Protein AF-K2EMU7-F1 (afdb_monomer)

Structure (mmCIF, N/CA/C/O backbone):
data_AF-K2EMU7-F1
#
_entry.id   AF-K2EMU7-F1
#
loop_
_atom_site.group_PDB
_atom_site.id
_atom_site.type_symbol
_atom_site.label_atom_id
_atom_site.label_alt_id
_atom_site.label_comp_id
_atom_site.label_asym_id
_atom_site.label_entity_id
_atom_site.label_seq_id
_atom_site.pdbx_PDB_ins_code
_atom_si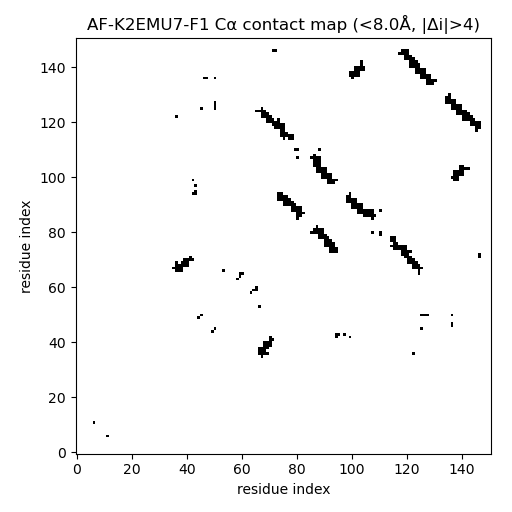te.Cartn_x
_atom_site.Cartn_y
_atom_site.Cartn_z
_atom_site.occupancy
_atom_site.B_iso_or_equiv
_atom_site.auth_seq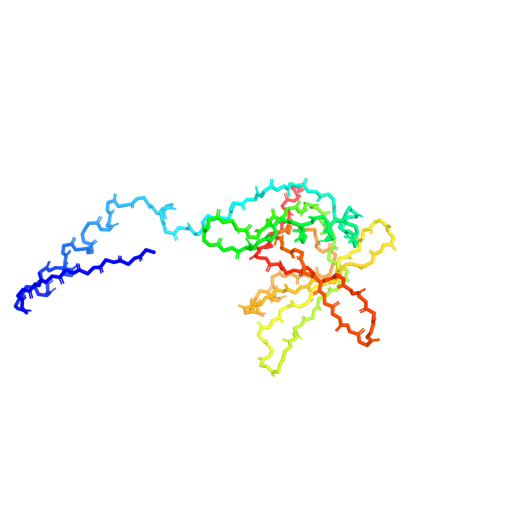_id
_atom_site.auth_comp_id
_atom_site.auth_asym_id
_atom_site.auth_atom_id
_atom_site.pdbx_PDB_model_num
ATOM 1 N N . MET A 1 1 ? -12.803 14.300 12.213 1.00 50.59 1 MET A N 1
ATOM 2 C CA . MET A 1 1 ? -13.863 15.185 12.748 1.00 50.59 1 MET A CA 1
ATOM 3 C C . MET A 1 1 ? -13.577 15.421 14.220 1.00 50.59 1 MET A C 1
ATOM 5 O O . MET A 1 1 ? -13.088 14.503 14.863 1.00 50.59 1 MET A O 1
ATOM 9 N N . ALA A 1 2 ? -13.824 16.621 14.738 1.00 71.81 2 ALA A N 1
ATOM 10 C CA . ALA A 1 2 ? -13.668 16.931 16.157 1.00 71.81 2 ALA A CA 1
ATOM 11 C C . ALA A 1 2 ? -14.912 17.687 16.630 1.00 71.81 2 ALA A C 1
ATOM 13 O O . ALA A 1 2 ? -15.430 18.527 15.897 1.00 71.81 2 ALA A O 1
ATOM 14 N N . ALA A 1 3 ? -15.387 17.375 17.833 1.00 79.38 3 ALA A N 1
ATOM 15 C CA . ALA A 1 3 ? -16.492 18.063 18.488 1.00 79.38 3 ALA A CA 1
ATOM 16 C C . ALA A 1 3 ? -16.084 18.414 19.923 1.00 79.38 3 ALA A C 1
ATOM 18 O O . ALA A 1 3 ? -15.318 17.681 20.546 1.00 79.38 3 ALA A O 1
ATOM 19 N N . GLY A 1 4 ? -16.596 19.531 20.439 1.00 84.56 4 GLY A N 1
ATOM 20 C CA . GLY A 1 4 ? -16.408 19.961 21.823 1.00 84.56 4 GLY A CA 1
ATOM 21 C C . GLY A 1 4 ? -17.746 20.352 22.441 1.00 84.56 4 GLY A C 1
ATOM 22 O O . GLY A 1 4 ? -18.595 20.929 21.763 1.00 84.56 4 GLY A O 1
ATOM 23 N N . PHE A 1 5 ? -17.945 20.020 23.714 1.00 86.06 5 PHE A N 1
ATOM 24 C CA . PHE A 1 5 ? -19.153 20.343 24.472 1.00 86.06 5 PHE A CA 1
ATOM 25 C C . PHE A 1 5 ? -18.814 20.561 25.951 1.00 86.06 5 PHE A C 1
ATOM 27 O O . PHE A 1 5 ? -17.783 20.097 26.437 1.00 86.06 5 PHE A O 1
ATOM 34 N N . THR A 1 6 ? -19.691 21.267 26.664 1.00 89.44 6 THR A N 1
ATOM 35 C CA . THR A 1 6 ? -19.528 21.579 28.091 1.00 89.44 6 THR A CA 1
ATOM 36 C C . THR A 1 6 ? -20.495 20.748 28.924 1.00 89.44 6 THR A C 1
ATOM 38 O O . THR A 1 6 ? -21.656 20.573 28.557 1.00 89.44 6 THR A O 1
ATOM 41 N N . ILE A 1 7 ? -20.019 20.236 30.057 1.00 90.19 7 ILE A N 1
ATOM 42 C CA . ILE A 1 7 ? -20.739 19.301 30.924 1.00 90.19 7 ILE A CA 1
ATOM 43 C C . ILE A 1 7 ? -20.370 19.598 32.384 1.00 90.19 7 ILE A C 1
ATOM 45 O O . ILE A 1 7 ? -19.231 19.948 32.687 1.00 90.19 7 ILE A O 1
ATOM 49 N N . LEU A 1 8 ? -21.329 19.436 33.299 1.00 93.25 8 LEU A N 1
ATOM 50 C CA . LEU A 1 8 ? -21.056 19.452 34.738 1.00 93.25 8 LEU A CA 1
ATOM 51 C C . LEU A 1 8 ? -20.162 18.268 35.124 1.00 93.25 8 LEU A C 1
ATOM 53 O O . LEU A 1 8 ? -20.463 17.132 34.767 1.00 93.25 8 LEU A O 1
ATOM 57 N N . GLN A 1 9 ? -19.114 18.515 35.912 1.00 89.25 9 GLN A N 1
ATOM 58 C CA . GLN A 1 9 ? -18.121 17.500 36.293 1.00 89.25 9 GLN A CA 1
ATOM 59 C C . GLN A 1 9 ? -18.743 16.231 36.903 1.00 89.25 9 GLN A C 1
ATOM 61 O O . GLN A 1 9 ? -18.312 15.120 36.606 1.00 89.25 9 GLN A O 1
ATOM 66 N N . ASN A 1 10 ? -19.813 16.379 37.686 1.00 92.94 10 ASN A N 1
ATOM 67 C CA . ASN A 1 10 ? -20.506 15.252 38.320 1.00 92.94 10 ASN A CA 1
ATOM 68 C C . ASN A 1 10 ? -21.211 14.323 37.314 1.00 92.94 10 ASN A C 1
ATOM 70 O O . ASN A 1 10 ? -21.535 13.190 37.650 1.00 92.94 10 ASN A O 1
ATOM 74 N N . ASN A 1 11 ? -21.433 14.777 36.078 1.00 89.94 11 ASN A N 1
ATOM 75 C CA . ASN A 1 11 ? -22.103 14.002 35.037 1.00 89.94 11 ASN A CA 1
ATOM 76 C C . ASN A 1 11 ? -21.123 13.232 34.141 1.00 89.94 11 ASN A C 1
ATOM 78 O O . ASN A 1 11 ? -21.573 12.590 33.196 1.00 89.94 11 ASN A O 1
ATOM 82 N N . ILE A 1 12 ? -19.806 13.289 34.392 1.00 89.31 12 ILE A N 1
ATOM 83 C CA . ILE A 1 12 ? -18.803 12.635 33.530 1.00 89.31 12 ILE A CA 1
ATOM 84 C C . ILE A 1 12 ? -19.047 11.123 33.461 1.00 89.31 12 ILE A C 1
ATOM 86 O O . ILE A 1 12 ? -19.098 10.561 32.372 1.00 89.31 12 ILE A O 1
ATOM 90 N N . GLN A 1 13 ? -19.298 10.482 34.605 1.00 89.56 13 GLN A N 1
ATOM 91 C CA . GLN A 1 13 ? -19.600 9.045 34.657 1.00 89.56 13 GLN A CA 1
ATOM 92 C C . GLN A 1 13 ? -20.901 8.701 33.921 1.00 89.56 13 GLN A C 1
ATOM 94 O O . GLN A 1 13 ? -20.975 7.702 33.210 1.00 89.56 13 GLN A O 1
ATOM 99 N N . LEU A 1 14 ? -21.925 9.551 34.041 1.00 90.50 14 LEU A N 1
ATOM 100 C CA . LEU A 1 14 ? -23.195 9.362 33.338 1.00 90.50 14 LEU A CA 1
ATOM 101 C C . LEU A 1 14 ? -23.031 9.509 31.817 1.00 90.50 14 LEU A C 1
ATOM 103 O O . LEU A 1 14 ? -23.656 8.777 31.051 1.00 90.50 14 LEU A O 1
ATOM 107 N N . LEU A 1 15 ? -22.204 10.457 31.378 1.00 89.25 15 LEU A N 1
ATOM 108 C CA . LEU A 1 15 ? -21.881 10.661 29.970 1.00 89.25 15 LEU A CA 1
ATOM 109 C C . LEU A 1 15 ? -21.158 9.444 29.391 1.00 89.25 15 LEU A C 1
ATOM 111 O O . LEU A 1 15 ? -21.552 8.969 28.331 1.00 89.25 15 LEU A O 1
ATOM 115 N N . GLU A 1 16 ? -20.139 8.935 30.084 1.00 87.31 16 GLU A N 1
ATOM 116 C CA . GLU A 1 16 ? -19.397 7.743 29.666 1.00 87.31 16 GLU A CA 1
ATOM 117 C C . GLU A 1 16 ? -20.337 6.546 29.491 1.00 87.31 16 GLU A C 1
ATOM 119 O O . GLU A 1 16 ? -20.373 5.939 28.422 1.00 87.31 16 GLU A O 1
ATOM 124 N N . GLN A 1 17 ? -21.181 6.275 30.491 1.00 90.00 17 GLN A N 1
ATOM 125 C CA . GLN A 1 17 ? -22.170 5.197 30.424 1.00 90.00 17 GLN A CA 1
ATOM 126 C C . GLN A 1 17 ? -23.110 5.349 29.227 1.00 90.00 17 GLN A C 1
ATOM 128 O O . GLN A 1 17 ? -23.367 4.380 28.514 1.00 90.00 17 GLN A O 1
ATOM 133 N N . ARG A 1 18 ? -23.608 6.566 28.976 1.00 89.69 18 ARG A N 1
ATOM 134 C CA . ARG A 1 18 ? -24.506 6.829 27.846 1.00 89.69 18 ARG A CA 1
ATOM 135 C C . ARG A 1 18 ? -23.809 6.717 26.496 1.00 89.69 18 ARG A C 1
ATOM 137 O O . ARG A 1 18 ? -24.438 6.239 25.560 1.00 89.69 18 ARG A O 1
ATOM 144 N N . LEU A 1 19 ? -22.549 7.134 26.383 1.00 86.50 19 LEU A N 1
ATOM 145 C CA . LEU A 1 19 ? -21.771 6.987 25.153 1.00 86.50 19 LEU A CA 1
ATOM 146 C C . LEU A 1 19 ? -21.501 5.514 24.852 1.00 86.50 19 LEU A C 1
ATOM 148 O O . LEU A 1 19 ? -21.748 5.083 23.732 1.00 86.50 19 LEU A O 1
ATOM 152 N N . VAL A 1 20 ? -21.083 4.734 25.852 1.00 86.12 20 VAL A N 1
ATOM 153 C CA . VAL A 1 20 ? -20.863 3.289 25.696 1.00 86.12 20 VAL A CA 1
ATOM 154 C C . VAL A 1 20 ? -22.163 2.583 25.304 1.00 86.12 20 VAL A C 1
ATOM 156 O O . VAL A 1 20 ? -22.177 1.772 24.380 1.00 86.12 20 VAL A O 1
ATOM 159 N N . GLU A 1 21 ? -23.281 2.920 25.947 1.00 88.25 21 GLU A N 1
ATOM 160 C CA . GLU A 1 21 ? -24.586 2.347 25.604 1.00 88.25 21 GLU A CA 1
ATOM 161 C C . GLU A 1 21 ? -25.038 2.741 24.193 1.00 88.25 21 GLU A C 1
ATOM 163 O O . GLU A 1 21 ? -25.542 1.913 23.437 1.00 88.25 21 GLU A O 1
ATOM 168 N N . PHE A 1 22 ? -24.801 3.992 23.797 1.00 84.12 22 PHE A N 1
ATOM 169 C CA . PHE A 1 22 ? -25.086 4.457 22.445 1.00 84.12 22 PHE A CA 1
ATOM 170 C C . PHE A 1 22 ? -24.248 3.706 21.403 1.00 84.12 22 PHE A C 1
ATOM 172 O O . PHE A 1 22 ? -24.786 3.284 20.381 1.00 84.12 22 PHE A O 1
ATOM 179 N N . THR A 1 23 ? -22.961 3.464 21.680 1.00 80.88 23 THR A N 1
ATOM 180 C CA . THR A 1 23 ? -22.072 2.758 20.745 1.00 80.88 23 THR A CA 1
ATOM 181 C C . THR A 1 23 ? -22.461 1.306 20.499 1.00 80.88 23 THR A C 1
ATOM 183 O O . THR A 1 23 ? -22.199 0.807 19.412 1.00 80.88 23 THR A O 1
ATOM 186 N N . LYS A 1 24 ? -23.150 0.641 21.437 1.00 81.06 24 LYS A N 1
ATOM 187 C CA . LYS A 1 24 ? -23.633 -0.741 21.245 1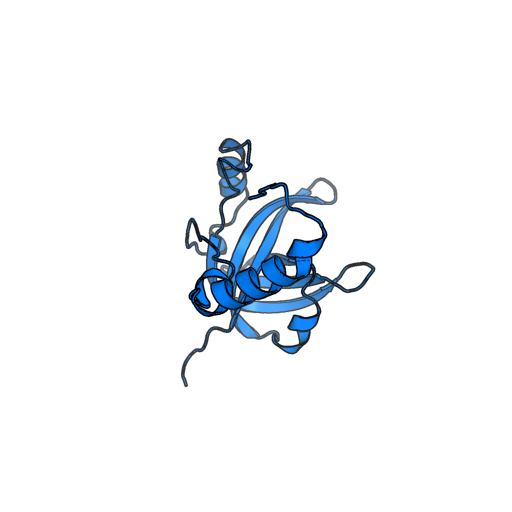.00 81.06 24 LYS A CA 1
ATOM 188 C C . LYS A 1 24 ? -24.674 -0.874 20.132 1.00 81.06 24 LYS A C 1
ATOM 190 O O . LYS A 1 24 ? -24.876 -1.967 19.623 1.00 81.06 24 LYS A O 1
ATOM 195 N N . ASN A 1 25 ? -25.349 0.222 19.787 1.00 78.25 25 ASN A N 1
ATOM 196 C CA . ASN A 1 25 ? -26.373 0.255 18.743 1.00 78.25 25 ASN A CA 1
ATOM 197 C C . ASN A 1 25 ? -25.825 0.746 17.393 1.00 78.25 25 ASN A C 1
ATOM 199 O O . ASN A 1 25 ? -26.590 0.903 16.442 1.00 78.25 25 ASN A O 1
ATOM 203 N N . LEU A 1 26 ? -24.522 1.029 17.309 1.00 80.62 26 LEU A N 1
ATOM 204 C CA . LEU A 1 26 ? -23.861 1.379 16.058 1.00 80.62 26 LEU A CA 1
ATOM 205 C C . LEU A 1 26 ? -23.448 0.098 15.331 1.00 80.62 26 LEU A C 1
ATOM 207 O O . LEU A 1 26 ? -22.994 -0.858 15.954 1.00 80.62 26 LEU A O 1
ATOM 211 N N . ALA A 1 27 ? -23.604 0.088 14.008 1.00 74.69 27 ALA A N 1
ATOM 212 C CA . ALA A 1 27 ? -23.103 -1.002 13.183 1.00 74.69 27 ALA A CA 1
ATOM 213 C C . ALA A 1 27 ? -21.576 -1.107 13.323 1.00 74.69 27 ALA A C 1
ATOM 215 O O . ALA A 1 27 ? -20.888 -0.087 13.278 1.00 74.69 27 ALA A O 1
ATOM 216 N N . GLU A 1 28 ? -21.050 -2.328 13.456 1.00 69.12 28 GLU A N 1
ATOM 217 C CA . GLU A 1 28 ? -19.602 -2.581 13.548 1.00 69.12 28 GLU A CA 1
ATOM 218 C C . GLU A 1 28 ? -18.839 -2.013 12.337 1.00 69.12 28 GLU A C 1
ATOM 220 O O . GLU A 1 28 ? -17.739 -1.486 12.477 1.00 69.12 28 GLU A O 1
ATOM 225 N N . GLU A 1 29 ? -19.486 -1.997 11.171 1.00 64.31 29 GLU A N 1
ATOM 226 C CA . GLU A 1 29 ? -18.997 -1.429 9.909 1.00 64.31 29 GLU A CA 1
ATOM 227 C C . GLU A 1 29 ? -18.632 0.066 10.005 1.00 64.31 29 GLU A C 1
ATOM 229 O O . GLU A 1 29 ? -17.789 0.543 9.252 1.00 64.31 29 GLU A O 1
ATOM 234 N N . LEU A 1 30 ? -19.214 0.822 10.951 1.00 63.78 30 LEU A N 1
ATOM 235 C CA . LEU A 1 30 ? -18.851 2.229 11.193 1.00 63.78 30 LEU A CA 1
ATOM 236 C C . LEU A 1 30 ? -17.456 2.388 11.813 1.00 63.78 30 LEU A C 1
ATOM 238 O O . LEU A 1 30 ? -16.915 3.497 11.831 1.00 63.78 30 LEU A O 1
ATOM 242 N N . PHE A 1 31 ? -16.895 1.306 12.349 1.00 67.50 31 PHE A N 1
ATOM 243 C CA . PHE A 1 31 ? -15.589 1.286 12.999 1.00 67.50 31 PHE A CA 1
ATOM 244 C C . PHE A 1 31 ? -14.497 0.685 12.111 1.00 67.50 31 PHE A C 1
ATOM 246 O O . PHE A 1 31 ? -13.319 0.770 12.466 1.00 67.50 31 PHE A O 1
ATOM 253 N N . GLU A 1 32 ? -14.855 0.126 10.953 1.00 69.56 32 GLU A N 1
ATOM 254 C CA . GLU A 1 32 ? -13.877 -0.346 9.982 1.00 69.56 32 GLU A CA 1
ATOM 255 C C . GLU A 1 32 ? -13.400 0.814 9.092 1.00 69.56 32 GLU A C 1
ATOM 257 O O . GLU A 1 32 ? -14.208 1.564 8.537 1.00 69.56 32 GLU A O 1
ATOM 262 N N . PRO A 1 33 ? -12.080 1.008 8.942 1.00 70.31 33 PRO A N 1
ATOM 263 C CA . PRO A 1 33 ? -11.562 2.031 8.050 1.00 70.31 33 PRO A CA 1
ATOM 264 C C . PRO A 1 33 ? -11.894 1.678 6.595 1.00 70.31 33 PRO A C 1
ATOM 266 O O . PRO A 1 33 ? -11.374 0.713 6.040 1.00 70.31 33 PRO A O 1
ATOM 269 N N . ILE A 1 34 ? -12.733 2.495 5.958 1.00 76.88 34 ILE A N 1
ATOM 270 C CA . ILE A 1 34 ? -13.057 2.354 4.536 1.00 76.88 34 ILE A CA 1
ATOM 271 C C . ILE A 1 34 ? -11.906 2.933 3.706 1.00 76.88 34 ILE A C 1
ATOM 273 O O . ILE A 1 34 ? -11.607 4.128 3.776 1.00 76.88 34 ILE A O 1
ATOM 277 N N . LEU A 1 35 ? -11.277 2.087 2.891 1.00 81.25 35 LEU A N 1
ATOM 278 C CA . LEU A 1 35 ? -10.329 2.506 1.861 1.00 81.25 35 LEU A CA 1
ATOM 279 C C . LEU A 1 35 ? -11.075 2.704 0.541 1.00 81.25 35 LEU A C 1
ATOM 281 O O . LEU A 1 35 ? -11.480 1.745 -0.112 1.00 81.25 35 LEU A O 1
ATOM 285 N N . GLU A 1 36 ? -11.251 3.960 0.140 1.00 85.31 36 GLU A N 1
ATOM 286 C CA . GLU A 1 36 ? -11.811 4.286 -1.171 1.00 85.31 36 GLU A CA 1
ATOM 287 C C . GLU A 1 36 ? -10.717 4.166 -2.238 1.00 85.31 36 GLU A C 1
ATOM 289 O O . GLU A 1 36 ? -9.706 4.868 -2.193 1.00 85.31 36 GLU A O 1
ATOM 294 N N . ILE A 1 37 ? -10.924 3.244 -3.177 1.00 91.69 37 ILE A N 1
ATOM 295 C CA . ILE A 1 37 ? -10.030 2.982 -4.306 1.00 91.69 37 ILE A CA 1
ATOM 296 C C . ILE A 1 37 ? -10.517 3.812 -5.492 1.00 91.69 37 ILE A C 1
ATOM 298 O O . ILE A 1 37 ? -11.644 3.628 -5.950 1.00 91.69 37 ILE A O 1
ATOM 302 N N . ASP A 1 38 ? -9.660 4.687 -6.015 1.00 91.25 38 ASP A N 1
ATOM 303 C CA . ASP A 1 38 ? -10.007 5.558 -7.139 1.00 91.25 38 ASP A CA 1
ATOM 304 C C . ASP A 1 38 ? -9.945 4.811 -8.474 1.00 91.25 38 ASP A C 1
ATOM 306 O O . ASP A 1 38 ? -10.799 4.998 -9.342 1.00 91.25 38 ASP A O 1
ATOM 310 N N . LEU A 1 39 ? -8.927 3.962 -8.661 1.00 93.12 39 LEU A N 1
ATOM 311 C CA . LEU A 1 39 ? -8.743 3.252 -9.923 1.00 93.12 39 LEU A CA 1
ATOM 312 C C . LEU A 1 39 ? -8.031 1.908 -9.759 1.00 93.12 39 LEU A C 1
ATOM 314 O O . LEU A 1 39 ? -6.963 1.803 -9.156 1.00 93.12 39 LEU A O 1
ATOM 318 N N . LYS A 1 40 ? -8.589 0.876 -10.392 1.00 95.25 40 LYS A N 1
ATOM 319 C CA . LYS A 1 40 ? -7.909 -0.404 -10.584 1.00 95.25 40 LYS A CA 1
ATOM 320 C C . LYS A 1 40 ? -7.057 -0.346 -11.848 1.00 95.25 40 LYS A C 1
ATOM 322 O O . LYS A 1 40 ? -7.598 -0.160 -12.937 1.00 95.25 40 LYS A O 1
ATOM 327 N N . ILE A 1 41 ? -5.748 -0.540 -11.711 1.00 94.69 41 ILE A N 1
ATOM 328 C CA . ILE A 1 41 ? -4.805 -0.542 -12.836 1.00 94.69 41 ILE A CA 1
ATOM 329 C C . ILE A 1 41 ? -3.810 -1.699 -12.729 1.00 94.69 41 ILE A C 1
ATOM 331 O O . ILE A 1 41 ? -3.453 -2.107 -11.621 1.00 94.69 41 ILE A O 1
ATOM 335 N N . PRO A 1 42 ? -3.313 -2.227 -13.859 1.00 93.25 42 PRO A N 1
ATOM 336 C CA . PRO A 1 42 ? -2.132 -3.078 -13.855 1.00 93.25 42 PRO A CA 1
ATOM 337 C C . PRO A 1 42 ? -0.924 -2.304 -13.319 1.00 93.25 42 PRO A C 1
ATOM 339 O O . PRO A 1 42 ? -0.692 -1.162 -13.718 1.00 93.25 42 PRO A O 1
ATOM 342 N N . ILE A 1 43 ? -0.094 -2.939 -12.487 1.00 92.50 43 ILE A N 1
ATOM 343 C CA . ILE A 1 43 ? 1.119 -2.289 -11.960 1.00 92.50 43 ILE A CA 1
ATOM 344 C C . ILE A 1 43 ? 2.093 -1.875 -13.078 1.00 92.50 43 ILE A C 1
ATOM 346 O O . ILE A 1 43 ? 2.884 -0.956 -12.907 1.00 92.50 43 ILE A O 1
ATOM 350 N N . THR A 1 44 ? 2.013 -2.510 -14.251 1.00 91.94 44 THR A N 1
ATOM 351 C CA . THR A 1 44 ? 2.823 -2.186 -15.434 1.00 91.94 44 THR A CA 1
ATOM 352 C C . THR A 1 44 ? 2.499 -0.824 -16.046 1.00 91.94 44 THR A C 1
ATOM 354 O O . THR A 1 44 ? 3.353 -0.248 -16.711 1.00 91.94 44 THR A O 1
ATOM 357 N N . GLU A 1 45 ? 1.300 -0.290 -15.802 1.00 91.81 45 GLU A N 1
ATOM 358 C CA . GLU A 1 45 ? 0.913 1.067 -16.215 1.00 91.81 45 GLU A CA 1
ATOM 359 C C . GLU A 1 45 ? 1.460 2.138 -15.257 1.00 91.81 45 GLU A C 1
ATOM 361 O O . GLU A 1 45 ? 1.422 3.336 -15.546 1.00 91.81 45 GLU A O 1
ATOM 366 N N . VAL A 1 46 ? 2.013 1.728 -14.109 1.00 90.69 46 VAL A N 1
ATOM 367 C CA . VAL A 1 46 ? 2.596 2.645 -13.132 1.00 90.69 46 VAL A CA 1
ATOM 368 C C . VAL A 1 46 ? 3.985 3.074 -13.587 1.00 90.69 46 VAL A C 1
ATOM 370 O O . VAL A 1 46 ? 4.997 2.429 -13.315 1.00 90.69 46 VAL A O 1
ATOM 373 N N . ASN A 1 47 ? 4.024 4.201 -14.292 1.00 88.56 47 ASN A N 1
ATOM 374 C CA . ASN A 1 47 ? 5.238 4.775 -14.856 1.00 88.56 47 ASN A CA 1
ATOM 375 C C . ASN A 1 47 ? 5.365 6.279 -14.550 1.00 88.56 47 ASN A C 1
ATOM 377 O O . ASN A 1 47 ? 4.522 6.902 -13.898 1.00 88.56 47 ASN A O 1
ATOM 381 N N . THR A 1 48 ? 6.485 6.867 -14.974 1.00 85.38 48 THR A N 1
ATOM 382 C CA . THR A 1 48 ? 6.831 8.258 -14.647 1.00 85.38 48 THR A CA 1
ATOM 383 C C . THR A 1 48 ? 5.902 9.253 -15.329 1.00 85.38 48 THR A C 1
ATOM 385 O O . THR A 1 48 ? 5.678 10.334 -14.791 1.00 85.38 48 THR A O 1
ATOM 388 N N . GLN A 1 49 ? 5.322 8.887 -16.474 1.00 88.88 49 GLN A N 1
ATOM 389 C CA . GLN A 1 49 ? 4.317 9.695 -17.151 1.00 88.88 49 GLN A CA 1
ATOM 390 C C . GLN A 1 49 ? 3.028 9.759 -16.326 1.00 88.88 49 GLN A C 1
ATOM 392 O O . GLN A 1 49 ? 2.532 10.856 -16.086 1.00 88.88 49 GLN A O 1
ATOM 397 N N . LEU A 1 50 ? 2.535 8.623 -15.817 1.00 89.06 50 LEU A N 1
ATOM 398 C CA . LEU A 1 50 ? 1.374 8.601 -14.923 1.00 89.06 50 LEU A CA 1
ATOM 399 C C . LEU A 1 50 ? 1.615 9.474 -13.682 1.00 89.06 50 LEU A C 1
ATOM 401 O O . LEU A 1 50 ? 0.778 10.301 -13.335 1.00 89.06 50 LEU A O 1
ATOM 405 N N . SER A 1 51 ? 2.786 9.360 -13.052 1.00 87.12 51 SER A N 1
ATOM 406 C CA . SER A 1 51 ? 3.150 10.202 -11.900 1.00 87.12 51 SER A CA 1
ATOM 407 C C . SER A 1 51 ? 3.185 11.704 -12.228 1.00 87.12 51 SER A C 1
ATOM 409 O O . SER A 1 51 ? 2.731 12.541 -11.436 1.00 87.12 51 SER A O 1
ATOM 411 N N . ALA A 1 52 ? 3.677 12.065 -13.416 1.00 87.19 52 ALA A N 1
ATOM 412 C CA . ALA A 1 52 ? 3.691 13.449 -13.878 1.00 87.19 52 ALA A CA 1
ATOM 413 C C . ALA A 1 52 ? 2.270 13.998 -14.086 1.00 87.19 52 ALA A C 1
ATOM 415 O O . ALA A 1 52 ? 1.997 15.132 -13.691 1.00 87.19 52 ALA A O 1
ATOM 416 N N . GLU A 1 53 ? 1.357 13.198 -14.643 1.00 89.94 53 GLU A N 1
ATOM 417 C CA . GLU A 1 53 ? -0.060 13.563 -14.770 1.00 89.94 53 GLU A CA 1
ATOM 418 C C . GLU A 1 53 ? -0.727 13.722 -13.396 1.00 89.94 53 GLU A C 1
ATOM 420 O O . GLU A 1 53 ? -1.386 14.731 -13.149 1.00 89.94 53 GLU A O 1
ATOM 425 N N . LEU A 1 54 ? -0.475 12.807 -12.452 1.00 88.50 54 LEU A N 1
ATOM 426 C CA . LEU A 1 54 ? -0.998 12.904 -11.082 1.00 88.50 54 LEU A CA 1
ATOM 427 C C . LEU A 1 54 ? -0.507 14.161 -10.360 1.00 88.50 54 LEU A C 1
ATOM 429 O O . LEU A 1 54 ? -1.245 14.779 -9.597 1.00 88.50 54 LEU A O 1
ATOM 433 N N . THR A 1 55 ? 0.725 14.592 -10.627 1.00 86.38 55 THR A N 1
ATOM 434 C CA . THR A 1 55 ? 1.278 15.817 -10.037 1.00 86.38 55 THR A CA 1
ATOM 435 C C . THR A 1 55 ? 0.514 17.073 -10.470 1.00 86.38 55 THR A C 1
ATOM 437 O O . THR A 1 55 ? 0.461 18.027 -9.694 1.00 86.38 55 THR A O 1
ATOM 440 N N . LYS A 1 56 ? -0.135 17.075 -11.644 1.00 89.31 56 LYS A N 1
ATOM 441 C CA . LYS A 1 56 ? -0.981 18.193 -12.101 1.00 89.31 56 LYS A CA 1
ATOM 442 C C . LYS A 1 56 ? -2.271 18.337 -11.290 1.00 89.31 56 LYS A C 1
ATOM 444 O O . LYS A 1 56 ? -2.859 19.412 -11.297 1.00 89.31 56 LYS A O 1
ATOM 449 N N . LEU A 1 57 ? -2.689 17.288 -10.577 1.00 88.06 57 LEU A N 1
ATOM 450 C CA . LEU A 1 57 ? -3.867 17.306 -9.703 1.00 88.06 57 LEU A CA 1
ATOM 451 C C . LEU A 1 57 ? -3.583 17.933 -8.333 1.00 88.06 57 LEU A C 1
ATOM 453 O O . LEU A 1 57 ? -4.491 18.053 -7.517 1.00 88.06 57 LEU A O 1
ATOM 457 N N . LYS A 1 58 ? -2.336 18.328 -8.052 1.00 87.69 58 LYS A N 1
ATOM 458 C CA . LYS A 1 58 ? -1.981 19.014 -6.806 1.00 87.69 58 LYS A CA 1
ATOM 459 C C . LYS A 1 58 ? -2.648 20.396 -6.724 1.00 87.69 58 LYS A C 1
ATOM 461 O O . LYS A 1 58 ? -2.822 21.051 -7.750 1.00 87.69 58 LYS A O 1
ATOM 466 N N . PRO A 1 59 ? -2.937 20.892 -5.507 1.00 89.06 59 PRO A N 1
ATOM 467 C CA . PRO A 1 59 ? -2.533 20.352 -4.204 1.00 89.06 59 PRO A CA 1
ATOM 468 C C . PRO A 1 59 ? -3.455 19.245 -3.680 1.00 89.06 59 PRO A C 1
ATOM 470 O O . PRO A 1 59 ? -4.673 19.319 -3.825 1.00 89.06 59 PRO A O 1
ATOM 473 N N . PHE A 1 60 ? -2.862 18.255 -3.009 1.00 88.12 60 PHE A N 1
ATOM 474 C CA . PHE A 1 60 ? -3.614 17.238 -2.278 1.00 88.12 60 PHE A CA 1
ATOM 475 C C . PHE A 1 60 ? -3.900 17.683 -0.835 1.00 88.12 60 PHE A C 1
ATOM 477 O O . PHE A 1 60 ? -3.100 18.395 -0.226 1.00 88.12 60 PHE A O 1
ATOM 484 N N . GLY A 1 61 ? -5.039 17.269 -0.282 1.00 84.19 61 GLY A N 1
ATOM 485 C CA . GLY A 1 61 ? -5.499 17.622 1.058 1.00 84.19 61 GLY A CA 1
ATOM 486 C C . GLY A 1 61 ? -6.914 17.115 1.346 1.00 84.19 61 GLY A C 1
ATOM 487 O O . GLY A 1 61 ? -7.434 16.254 0.645 1.00 84.19 61 GLY A O 1
ATOM 488 N N . VAL A 1 62 ? -7.563 17.678 2.368 1.00 77.62 62 VAL A N 1
ATOM 489 C CA . VAL A 1 62 ? -8.877 17.215 2.868 1.00 77.62 62 VAL A CA 1
ATOM 490 C C . VAL A 1 62 ? -9.984 17.263 1.799 1.00 77.62 62 VAL A C 1
ATOM 492 O O . VAL A 1 62 ? -10.879 16.428 1.822 1.00 77.62 62 VAL A O 1
ATOM 495 N N . GLY A 1 63 ? -9.913 18.200 0.847 1.00 83.12 63 GLY A N 1
ATOM 496 C CA . GLY A 1 63 ? -10.873 18.314 -0.263 1.00 83.12 63 GLY A CA 1
ATOM 497 C C . GLY A 1 63 ? -10.439 17.654 -1.578 1.00 83.12 63 GLY A C 1
ATOM 498 O O . GLY A 1 63 ? -11.234 17.588 -2.507 1.00 83.12 63 GLY A O 1
ATOM 499 N N . ASN A 1 64 ? -9.191 17.191 -1.672 1.00 87.12 64 ASN A N 1
ATOM 500 C CA . ASN A 1 64 ? -8.622 16.573 -2.869 1.00 87.12 64 ASN A CA 1
ATOM 501 C C . ASN A 1 64 ? -7.583 15.545 -2.426 1.00 87.12 64 ASN A C 1
ATOM 503 O O . ASN A 1 64 ? -6.406 15.862 -2.257 1.00 87.12 64 ASN A O 1
ATOM 507 N N . ARG A 1 65 ? -8.037 14.339 -2.109 1.00 87.62 65 ARG A N 1
ATOM 508 C CA . ARG A 1 65 ? -7.162 13.290 -1.585 1.00 87.62 65 ARG A CA 1
ATOM 509 C C . ARG A 1 65 ? -6.154 12.831 -2.641 1.00 87.62 65 ARG A C 1
ATOM 511 O O . ARG A 1 65 ? -6.397 12.950 -3.838 1.00 87.62 65 ARG A O 1
ATOM 518 N N . GLU A 1 66 ? -5.030 12.289 -2.184 1.00 89.94 66 GLU A N 1
ATOM 519 C CA . GLU A 1 66 ? -4.106 11.590 -3.081 1.00 89.94 66 GLU A CA 1
ATOM 520 C C . GLU A 1 66 ? -4.804 10.362 -3.690 1.00 89.94 66 GLU A C 1
ATOM 522 O O . GLU A 1 66 ? -5.385 9.592 -2.919 1.00 89.94 66 GLU A O 1
ATOM 527 N N . PRO A 1 67 ? -4.722 10.155 -5.019 1.00 91.88 67 PRO A N 1
ATOM 528 C CA . PRO A 1 67 ? -5.325 8.999 -5.666 1.00 91.88 67 PRO A CA 1
ATOM 529 C C . PRO A 1 67 ? -4.765 7.671 -5.154 1.00 91.88 67 PRO A C 1
ATOM 531 O O . PRO A 1 67 ? -3.547 7.494 -5.032 1.00 91.88 67 PRO A O 1
ATOM 534 N N . VAL A 1 68 ? -5.669 6.737 -4.891 1.00 94.25 68 VAL A N 1
ATOM 535 C CA . VAL A 1 68 ? -5.405 5.389 -4.397 1.00 94.25 68 VAL A CA 1
ATOM 536 C C . VAL A 1 68 ? -5.692 4.380 -5.503 1.00 94.25 68 VAL A C 1
ATOM 538 O O . VAL A 1 68 ? -6.773 4.355 -6.092 1.00 94.25 68 VAL A O 1
ATOM 541 N N . PHE A 1 69 ? -4.717 3.518 -5.771 1.00 95.94 69 PHE A N 1
ATOM 542 C CA . PHE A 1 69 ? -4.776 2.529 -6.838 1.00 95.94 69 PHE A CA 1
ATOM 543 C C . PHE A 1 69 ? -4.872 1.117 -6.280 1.00 95.94 69 PHE A C 1
ATOM 545 O O . PHE A 1 69 ? -4.297 0.820 -5.235 1.00 95.94 69 PHE A O 1
ATOM 552 N N . LEU A 1 70 ? -5.552 0.238 -7.014 1.00 96.00 70 LEU A N 1
ATOM 553 C CA . LEU A 1 70 ? -5.585 -1.200 -6.755 1.00 96.00 70 LEU A CA 1
ATOM 554 C C . LEU A 1 70 ? -4.936 -1.952 -7.916 1.00 96.00 70 LEU A C 1
ATOM 556 O O . LEU A 1 70 ? -5.336 -1.784 -9.070 1.00 96.00 70 LEU A O 1
ATOM 560 N N . THR A 1 71 ? -4.015 -2.858 -7.602 1.00 96.00 71 THR A N 1
ATOM 561 C CA . THR A 1 71 ? -3.617 -3.929 -8.519 1.00 96.00 71 THR A CA 1
ATOM 562 C C . THR A 1 71 ? -3.876 -5.275 -7.868 1.00 96.00 71 THR A C 1
ATOM 564 O O . THR A 1 71 ? -3.467 -5.522 -6.739 1.00 96.00 71 THR A O 1
ATOM 567 N N . GLU A 1 72 ? -4.534 -6.162 -8.601 1.00 94.69 72 GLU A N 1
ATOM 568 C CA . GLU A 1 72 ? -4.826 -7.521 -8.155 1.00 94.69 72 GLU A CA 1
ATOM 569 C C . GLU A 1 72 ? -3.832 -8.526 -8.729 1.00 94.69 72 GLU A C 1
ATOM 571 O O . GLU A 1 72 ? -3.223 -8.289 -9.777 1.00 94.69 72 GLU A O 1
ATOM 576 N N . ASN A 1 73 ? -3.745 -9.684 -8.075 1.00 92.69 73 ASN A N 1
ATOM 577 C CA . ASN A 1 73 ? -3.018 -10.848 -8.574 1.00 92.69 73 ASN A CA 1
ATOM 578 C C . ASN A 1 73 ? -1.533 -10.559 -8.887 1.00 92.69 73 ASN A C 1
ATOM 580 O O . ASN A 1 73 ? -1.010 -10.929 -9.941 1.00 92.69 73 ASN A O 1
ATOM 584 N N . LEU A 1 74 ? -0.843 -9.899 -7.956 1.00 93.56 74 LEU A N 1
ATOM 585 C CA . LEU A 1 74 ? 0.596 -9.659 -8.015 1.00 93.56 74 LEU A CA 1
ATOM 586 C C . LEU A 1 74 ? 1.369 -10.736 -7.265 1.00 93.56 74 LEU A C 1
ATOM 588 O O . LEU A 1 74 ? 1.086 -11.023 -6.106 1.00 93.56 74 LEU A O 1
ATOM 592 N N . GLY A 1 75 ? 2.396 -11.286 -7.910 1.00 93.50 75 GLY A N 1
ATOM 593 C CA . GLY A 1 75 ? 3.327 -12.210 -7.270 1.00 93.50 75 GLY A CA 1
ATOM 594 C C . GLY A 1 75 ? 4.400 -11.469 -6.476 1.00 93.50 75 GLY A C 1
ATOM 595 O O . GLY A 1 75 ? 5.116 -10.621 -7.023 1.00 93.50 75 GLY A O 1
ATOM 596 N N . ILE A 1 76 ? 4.552 -11.808 -5.194 1.00 95.50 76 ILE A N 1
ATOM 597 C CA . ILE A 1 76 ? 5.655 -11.298 -4.369 1.00 95.50 76 ILE A CA 1
ATOM 598 C C . ILE A 1 76 ? 6.967 -11.913 -4.867 1.00 95.50 76 ILE A C 1
ATOM 600 O O . ILE A 1 76 ? 7.192 -13.112 -4.720 1.00 95.50 76 ILE A O 1
ATOM 604 N N . ALA A 1 77 ? 7.869 -11.097 -5.411 1.00 95.50 77 ALA A N 1
ATOM 605 C CA . ALA A 1 77 ? 9.191 -11.560 -5.834 1.00 95.50 77 ALA A CA 1
ATOM 606 C C . ALA A 1 77 ? 10.183 -11.604 -4.663 1.00 95.50 77 ALA A C 1
ATOM 608 O O . ALA A 1 77 ? 10.978 -12.530 -4.538 1.00 95.50 77 ALA A O 1
ATOM 609 N N . SER A 1 78 ? 10.141 -10.600 -3.786 1.00 95.50 78 SER A N 1
ATOM 610 C CA . SER A 1 78 ? 10.928 -10.585 -2.549 1.00 95.50 78 SER A CA 1
ATOM 611 C C . SER A 1 78 ? 10.304 -9.640 -1.530 1.00 95.50 78 SER A C 1
ATOM 613 O O . SER A 1 78 ? 9.652 -8.671 -1.921 1.00 95.50 78 SER A O 1
ATOM 615 N N . MET A 1 79 ? 10.563 -9.871 -0.246 1.00 95.50 79 MET A N 1
ATOM 616 C CA . MET A 1 79 ? 10.145 -8.978 0.831 1.00 95.50 79 MET A CA 1
ATOM 617 C C . MET A 1 79 ? 11.222 -8.883 1.908 1.00 95.50 79 MET A C 1
ATOM 619 O O . MET A 1 79 ? 11.941 -9.850 2.146 1.00 95.50 79 MET A O 1
ATOM 623 N N . ASN A 1 80 ? 11.341 -7.721 2.544 1.00 94.94 80 ASN A N 1
ATOM 624 C CA . ASN A 1 80 ? 12.300 -7.474 3.617 1.00 94.94 80 ASN A CA 1
ATOM 625 C C . ASN A 1 80 ? 11.699 -6.543 4.667 1.00 94.94 80 ASN A C 1
ATOM 627 O O . ASN A 1 80 ? 10.979 -5.605 4.328 1.00 94.94 80 ASN A O 1
ATOM 631 N N . ILE A 1 81 ? 12.068 -6.746 5.930 1.00 95.06 81 ILE A N 1
ATOM 632 C CA . ILE A 1 81 ? 11.812 -5.762 6.984 1.00 95.06 81 ILE A CA 1
ATOM 633 C C . ILE A 1 81 ? 12.887 -4.674 6.891 1.00 95.06 81 ILE A C 1
ATOM 635 O O . ILE A 1 81 ? 14.082 -4.975 6.860 1.00 95.06 81 ILE A O 1
ATOM 639 N N . VAL A 1 82 ? 12.468 -3.412 6.837 1.00 92.56 82 VAL A N 1
ATOM 640 C CA . VAL A 1 82 ? 13.343 -2.246 6.650 1.00 92.56 82 VAL A CA 1
ATOM 641 C C . VAL A 1 82 ? 13.073 -1.163 7.698 1.00 92.56 82 VAL A C 1
ATOM 643 O O . VAL A 1 82 ? 12.106 -1.219 8.458 1.00 92.56 82 VAL A O 1
ATOM 646 N N . GLY A 1 83 ? 13.953 -0.161 7.737 1.00 87.12 83 GLY A N 1
ATOM 647 C CA . GLY A 1 83 ? 13.912 0.935 8.707 1.00 87.12 83 GLY A CA 1
ATOM 648 C C . GLY A 1 83 ? 14.797 0.679 9.928 1.00 87.12 83 GLY A C 1
ATOM 649 O O . GLY A 1 83 ? 15.106 -0.461 10.271 1.00 87.12 83 GLY A O 1
ATOM 650 N N . ARG A 1 84 ? 15.219 1.762 10.593 1.00 87.12 84 ARG A N 1
ATOM 651 C CA . ARG A 1 84 ? 16.116 1.705 11.763 1.00 87.12 84 ARG A CA 1
ATOM 652 C C . ARG A 1 84 ? 15.513 0.895 12.912 1.00 87.12 84 ARG A C 1
ATOM 654 O O . ARG A 1 84 ? 16.224 0.148 13.572 1.00 87.12 84 ARG A O 1
ATOM 661 N N . GLU A 1 85 ? 14.206 1.030 13.100 1.00 91.44 85 GLU A N 1
ATOM 662 C CA . GLU A 1 85 ? 13.426 0.333 14.128 1.00 91.44 85 GLU A CA 1
ATOM 663 C C . GLU A 1 85 ? 12.823 -0.987 13.625 1.00 91.44 85 GLU A C 1
ATOM 665 O O . GLU A 1 85 ? 12.139 -1.668 14.379 1.00 91.44 85 GLU A O 1
ATOM 670 N N . LYS A 1 86 ? 13.085 -1.373 12.364 1.00 90.81 86 LYS A N 1
ATOM 671 C CA . LYS A 1 86 ? 12.526 -2.578 11.725 1.00 90.81 86 LYS A CA 1
ATOM 672 C C . LYS A 1 86 ? 10.992 -2.638 11.765 1.00 90.81 86 LYS A C 1
ATOM 674 O O . LYS A 1 86 ? 10.410 -3.702 11.940 1.00 90.81 86 LYS A O 1
ATOM 679 N N . THR A 1 87 ? 10.340 -1.495 11.580 1.00 92.75 87 THR A N 1
ATOM 680 C CA . THR A 1 87 ? 8.878 -1.344 11.650 1.00 92.75 87 THR A CA 1
ATOM 681 C C . THR A 1 87 ? 8.199 -1.344 10.280 1.00 92.75 87 THR A C 1
ATOM 683 O O . THR A 1 87 ? 6.975 -1.265 10.203 1.00 92.75 87 THR A O 1
ATOM 686 N N . HIS A 1 88 ? 8.946 -1.407 9.175 1.00 92.56 88 HIS A N 1
ATOM 687 C CA . HIS A 1 88 ? 8.391 -1.285 7.822 1.00 92.56 88 HIS A CA 1
ATOM 688 C C . HIS A 1 88 ? 8.640 -2.543 6.995 1.00 92.56 88 HIS A C 1
ATOM 690 O O . HIS A 1 88 ? 9.660 -3.210 7.168 1.00 92.56 88 HIS A O 1
ATOM 696 N N . LEU A 1 89 ? 7.752 -2.824 6.042 1.00 94.31 89 LEU A N 1
ATOM 697 C CA . LEU A 1 89 ? 7.941 -3.873 5.045 1.00 94.31 89 LEU A CA 1
ATOM 698 C C . LEU A 1 89 ? 8.251 -3.260 3.691 1.00 94.31 89 LEU A C 1
ATOM 700 O O . LEU A 1 89 ? 7.529 -2.396 3.207 1.00 94.31 89 LEU A O 1
ATOM 704 N N . SER A 1 90 ? 9.317 -3.731 3.060 1.00 94.69 90 SER A N 1
ATOM 705 C CA . SER A 1 90 ? 9.582 -3.471 1.654 1.00 94.69 90 SER A CA 1
ATOM 706 C C . SER A 1 90 ? 9.246 -4.711 0.845 1.00 94.69 90 SER A C 1
ATOM 708 O O . SER A 1 90 ? 9.740 -5.798 1.142 1.00 94.69 90 SER A O 1
ATOM 710 N N . PHE A 1 91 ? 8.446 -4.528 -0.198 1.00 95.25 91 PHE A N 1
ATOM 711 C CA . PHE A 1 91 ? 8.097 -5.564 -1.157 1.00 95.25 91 PHE A CA 1
ATOM 712 C C . PHE A 1 91 ? 8.709 -5.239 -2.517 1.00 95.25 91 PHE A C 1
ATOM 714 O O . PHE A 1 91 ? 8.844 -4.077 -2.908 1.00 95.25 91 PHE A O 1
ATOM 721 N N . ARG A 1 92 ? 9.057 -6.282 -3.267 1.00 94.75 92 ARG A N 1
ATOM 722 C CA . ARG A 1 92 ? 9.259 -6.196 -4.711 1.00 94.75 92 ARG A CA 1
ATOM 723 C C . ARG A 1 92 ? 8.271 -7.111 -5.399 1.00 94.75 92 ARG A C 1
ATOM 725 O O . ARG A 1 92 ? 8.244 -8.305 -5.106 1.00 94.75 92 ARG A O 1
ATOM 732 N N . PHE A 1 93 ? 7.535 -6.553 -6.346 1.00 94.00 93 PHE A N 1
ATOM 733 C CA . PHE A 1 93 ? 6.684 -7.305 -7.261 1.00 94.00 93 PHE A CA 1
ATOM 734 C C . PHE 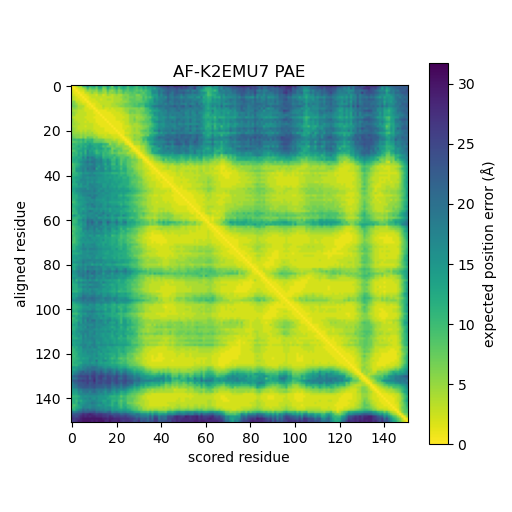A 1 93 ? 7.362 -7.394 -8.620 1.00 94.00 93 PHE A C 1
ATOM 736 O O . PHE A 1 93 ? 8.084 -6.474 -9.011 1.00 94.00 93 PHE A O 1
ATOM 743 N N . TYR A 1 94 ? 7.142 -8.499 -9.326 1.00 90.62 94 TYR A N 1
ATOM 744 C CA . TYR A 1 94 ? 7.619 -8.679 -10.691 1.00 90.62 94 TYR A CA 1
ATOM 745 C C . TYR A 1 94 ? 6.427 -8.772 -11.639 1.00 90.62 94 TYR A C 1
ATOM 747 O O . TYR A 1 94 ? 5.580 -9.650 -11.486 1.00 90.62 94 TYR A O 1
ATOM 755 N N . ALA A 1 95 ? 6.357 -7.861 -12.605 1.00 89.69 95 ALA A N 1
ATOM 756 C CA . ALA A 1 95 ? 5.291 -7.817 -13.599 1.00 89.69 95 ALA A CA 1
ATOM 757 C C . ALA A 1 95 ? 5.809 -7.179 -14.893 1.00 89.69 95 ALA A C 1
ATOM 759 O O . ALA A 1 95 ? 6.624 -6.259 -14.851 1.00 89.69 95 ALA A O 1
ATOM 760 N N . GLY A 1 96 ? 5.363 -7.673 -16.051 1.00 85.88 96 GLY A N 1
ATOM 761 C CA . GLY A 1 96 ? 5.723 -7.091 -17.353 1.00 85.88 96 GLY A CA 1
ATOM 762 C C . GLY A 1 96 ? 7.231 -6.997 -17.621 1.00 85.88 96 GLY A C 1
ATOM 763 O O . GLY A 1 96 ? 7.671 -6.087 -18.313 1.00 85.88 96 GLY A O 1
ATOM 764 N N . GLY A 1 97 ? 8.042 -7.888 -17.040 1.00 87.12 97 GLY A N 1
ATOM 765 C CA . GLY A 1 97 ? 9.500 -7.863 -17.197 1.00 87.12 97 GLY A CA 1
ATOM 766 C C . GLY A 1 97 ? 10.246 -6.924 -16.241 1.00 87.12 97 GLY A C 1
ATOM 767 O O . GLY A 1 97 ? 11.475 -6.889 -16.272 1.00 87.12 97 GLY A O 1
ATOM 768 N N . MET A 1 98 ? 9.541 -6.187 -15.380 1.00 88.44 98 MET A N 1
ATOM 769 C CA . MET A 1 98 ? 10.110 -5.165 -14.499 1.00 88.44 98 MET A CA 1
ATOM 770 C C . MET A 1 98 ? 9.846 -5.465 -13.021 1.00 88.44 98 MET A C 1
ATOM 772 O O . MET A 1 98 ? 8.883 -6.143 -12.661 1.00 88.44 98 MET A O 1
ATOM 776 N N . TYR A 1 99 ? 10.711 -4.929 -12.154 1.00 90.00 99 TYR A N 1
ATOM 777 C CA . TYR A 1 99 ? 10.534 -4.980 -10.705 1.00 90.00 99 TYR A CA 1
ATOM 778 C C . TYR A 1 99 ? 9.986 -3.661 -10.170 1.00 90.00 99 TYR A C 1
ATOM 780 O O . TYR A 1 99 ? 10.570 -2.601 -10.397 1.00 90.00 99 TYR A O 1
ATOM 788 N N . PHE A 1 100 ? 8.931 -3.753 -9.369 1.00 91.25 100 PHE A N 1
ATOM 789 C CA . PHE A 1 100 ? 8.286 -2.617 -8.722 1.00 91.25 100 PHE A CA 1
ATOM 790 C C . PHE A 1 100 ? 8.584 -2.644 -7.228 1.00 91.25 100 PHE A C 1
ATOM 792 O O . PHE A 1 100 ? 8.226 -3.591 -6.527 1.00 91.25 100 PHE A O 1
ATOM 799 N N . GLY A 1 101 ? 9.296 -1.622 -6.752 1.00 92.06 101 GLY A N 1
ATOM 800 C CA . GLY A 1 101 ? 9.627 -1.467 -5.340 1.00 92.06 101 GLY A CA 1
ATOM 801 C C . GLY A 1 101 ? 8.491 -0.786 -4.590 1.00 92.06 101 GLY A C 1
ATOM 802 O O . GLY A 1 101 ? 8.078 0.310 -4.963 1.00 92.06 101 GLY A O 1
ATOM 803 N N . CYS A 1 102 ? 8.026 -1.430 -3.527 1.00 94.25 102 CYS A N 1
ATOM 804 C CA . CYS A 1 102 ? 6.930 -0.945 -2.705 1.00 94.25 102 CYS A CA 1
ATOM 805 C C . CYS A 1 102 ? 7.333 -0.924 -1.230 1.00 94.25 102 CYS A C 1
ATOM 807 O O . CYS A 1 102 ? 8.193 -1.701 -0.797 1.00 94.25 102 CYS A O 1
ATOM 809 N N . ILE A 1 103 ? 6.705 -0.045 -0.457 1.00 94.62 103 ILE A N 1
ATOM 810 C CA . ILE A 1 103 ? 6.909 0.073 0.985 1.00 94.62 103 ILE A CA 1
ATOM 811 C C . ILE A 1 103 ? 5.568 0.162 1.711 1.00 94.62 103 ILE A C 1
ATOM 813 O O . ILE A 1 103 ? 4.689 0.917 1.312 1.00 94.62 103 ILE A O 1
ATOM 817 N N . MET A 1 104 ? 5.432 -0.604 2.787 1.00 94.69 104 MET A N 1
ATOM 818 C CA . MET A 1 104 ? 4.317 -0.557 3.724 1.00 94.69 104 MET A CA 1
ATOM 819 C C . MET A 1 104 ? 4.863 -0.113 5.083 1.00 94.69 104 MET A C 1
ATOM 821 O O . MET A 1 104 ? 5.740 -0.764 5.663 1.00 94.69 104 MET A O 1
ATOM 825 N N . PHE A 1 105 ? 4.395 1.033 5.570 1.00 92.94 105 PHE A N 1
ATOM 826 C CA . PHE A 1 105 ? 4.884 1.626 6.814 1.00 92.94 105 PHE A CA 1
ATOM 827 C C . PHE A 1 105 ? 4.170 1.040 8.033 1.00 92.94 105 PHE A C 1
ATOM 829 O O . PHE A 1 105 ? 2.980 0.770 7.977 1.00 92.94 105 PHE A O 1
ATOM 836 N N . ASN A 1 106 ? 4.896 0.917 9.148 1.00 91.44 106 ASN A N 1
ATOM 837 C CA . ASN A 1 106 ? 4.397 0.477 10.463 1.00 91.44 106 ASN A CA 1
ATOM 838 C C . ASN A 1 106 ? 3.599 -0.840 10.446 1.00 91.44 106 ASN A C 1
ATOM 840 O O . ASN A 1 106 ? 2.567 -0.934 11.103 1.00 91.44 106 ASN A O 1
ATOM 844 N N . LYS A 1 107 ? 4.058 -1.817 9.656 1.00 91.38 107 LYS A N 1
ATOM 845 C CA . LYS A 1 107 ? 3.371 -3.100 9.420 1.00 91.38 107 LYS A CA 1
ATOM 846 C C . LYS A 1 107 ? 4.318 -4.303 9.410 1.00 91.38 107 LYS A C 1
ATOM 848 O O . LYS A 1 107 ? 4.053 -5.306 8.753 1.00 91.38 107 LYS A O 1
ATOM 853 N N . ALA A 1 108 ? 5.464 -4.209 10.086 1.00 89.75 108 ALA A N 1
ATOM 854 C CA . ALA A 1 108 ? 6.459 -5.287 10.115 1.00 89.75 108 ALA A CA 1
ATOM 855 C C . ALA A 1 108 ? 5.929 -6.603 10.711 1.00 89.75 108 ALA A C 1
ATOM 857 O O . ALA A 1 108 ? 6.410 -7.672 10.344 1.00 89.75 108 ALA A O 1
ATOM 858 N N . GLU A 1 109 ? 4.926 -6.544 11.582 1.00 91.19 109 GLU A N 1
ATOM 859 C CA . GLU A 1 109 ? 4.234 -7.695 12.161 1.00 91.19 109 GLU A CA 1
ATOM 860 C C . GLU A 1 109 ? 3.597 -8.607 11.099 1.00 91.19 109 GLU A C 1
ATOM 862 O O . GLU A 1 109 ? 3.611 -9.831 11.246 1.00 91.19 109 GLU A O 1
ATOM 867 N N . LEU A 1 110 ? 3.164 -8.032 9.971 1.00 89.88 110 LEU A N 1
ATOM 868 C CA . LEU A 1 110 ? 2.592 -8.776 8.849 1.00 89.88 110 LEU A CA 1
ATOM 869 C C . LEU A 1 110 ? 3.649 -9.566 8.060 1.00 89.88 110 LEU A C 1
ATOM 871 O O . LEU A 1 110 ? 3.298 -10.340 7.173 1.00 89.88 110 LEU A O 1
ATOM 875 N N . ALA A 1 111 ? 4.949 -9.422 8.363 1.00 90.06 111 ALA A N 1
ATOM 876 C CA . ALA A 1 111 ? 6.018 -10.130 7.650 1.00 90.06 111 ALA A CA 1
ATOM 877 C C . ALA A 1 111 ? 5.810 -11.648 7.627 1.00 90.06 111 ALA A C 1
ATOM 879 O O . ALA A 1 111 ? 6.151 -12.301 6.648 1.00 90.06 111 ALA A O 1
ATOM 880 N N . SER A 1 112 ? 5.284 -12.197 8.725 1.00 91.38 112 SER A N 1
ATOM 881 C CA . SER A 1 112 ? 5.051 -13.635 8.882 1.00 91.38 112 SER A CA 1
ATOM 882 C C . SER A 1 112 ? 3.863 -14.146 8.068 1.00 91.38 112 SER A C 1
ATOM 884 O O . SER A 1 112 ? 3.773 -15.343 7.794 1.00 91.38 112 SER A O 1
ATOM 886 N N . GLU A 1 113 ? 2.970 -13.248 7.654 1.00 92.38 113 GLU A N 1
ATOM 887 C CA . GLU A 1 113 ? 1.785 -13.611 6.895 1.00 92.38 113 GLU A CA 1
ATOM 888 C C . GLU A 1 113 ? 2.113 -13.834 5.428 1.00 92.38 113 GLU A C 1
ATOM 890 O O . GLU A 1 113 ? 1.477 -14.677 4.812 1.00 92.38 113 GLU A O 1
ATOM 895 N N . PHE A 1 114 ? 3.115 -13.159 4.866 1.00 93.44 114 PHE A N 1
ATOM 896 C CA . PHE A 1 114 ? 3.443 -13.220 3.441 1.00 93.44 114 PHE A CA 1
ATOM 897 C C . PHE A 1 114 ? 4.759 -13.952 3.178 1.00 93.44 114 PHE A C 1
ATOM 899 O O . PHE A 1 114 ? 5.671 -13.964 4.001 1.00 93.44 114 PHE A O 1
ATOM 906 N N . LYS A 1 115 ? 4.882 -14.544 1.990 1.00 92.94 115 LYS A N 1
ATOM 907 C CA . LYS A 1 115 ? 6.143 -15.118 1.505 1.00 92.94 115 LYS A CA 1
ATOM 908 C C . LYS A 1 115 ? 6.333 -14.853 0.010 1.00 92.94 115 LYS A C 1
ATOM 910 O O . LYS A 1 115 ? 5.348 -14.684 -0.711 1.00 92.94 115 LYS A O 1
ATOM 915 N N . PRO A 1 116 ? 7.583 -14.847 -0.487 1.00 94.25 116 PRO A N 1
ATOM 916 C CA . PRO A 1 116 ? 7.838 -14.853 -1.922 1.00 94.25 116 PRO A CA 1
ATOM 917 C C . PRO A 1 116 ? 7.075 -15.986 -2.623 1.00 94.25 116 PRO A C 1
ATOM 919 O O . PRO A 1 116 ? 7.041 -17.115 -2.132 1.00 94.25 116 PRO A O 1
ATOM 922 N N . GLY A 1 117 ? 6.460 -15.670 -3.760 1.00 91.44 117 GLY A N 1
ATOM 923 C CA . GLY A 1 117 ? 5.584 -16.563 -4.518 1.00 91.44 117 GLY A CA 1
ATOM 924 C C . GLY A 1 117 ? 4.097 -16.469 -4.161 1.00 91.44 117 GLY A C 1
ATOM 925 O O . GLY A 1 117 ? 3.280 -16.958 -4.938 1.00 91.44 117 GLY A O 1
ATOM 926 N N . ASP A 1 118 ? 3.721 -15.829 -3.049 1.00 93.50 118 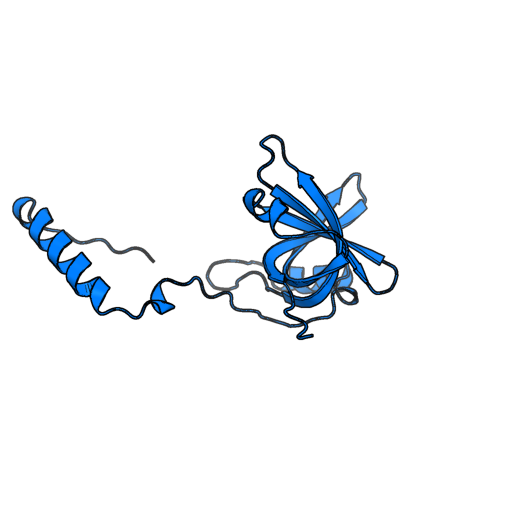ASP A N 1
ATOM 927 C CA . ASP A 1 118 ? 2.307 -15.565 -2.765 1.00 93.50 118 ASP A CA 1
ATOM 928 C C . ASP A 1 118 ? 1.726 -14.573 -3.785 1.00 93.50 118 ASP A C 1
ATOM 930 O O . 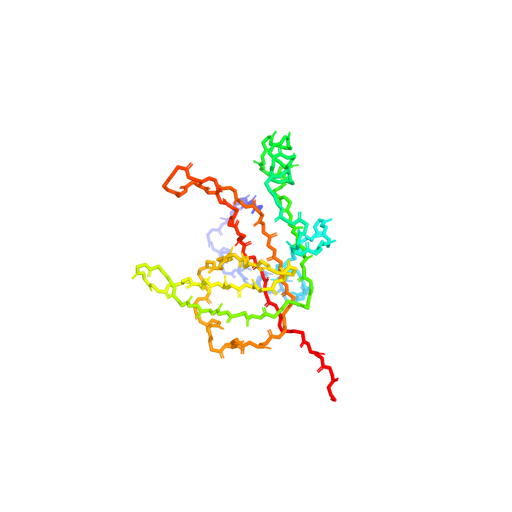ASP A 1 118 ? 2.382 -13.598 -4.171 1.00 93.50 118 ASP A O 1
ATOM 934 N N . MET A 1 119 ? 0.472 -14.816 -4.177 1.00 94.38 119 MET A N 1
ATOM 935 C CA . MET A 1 119 ? -0.321 -13.903 -4.998 1.00 94.38 119 MET A CA 1
ATOM 936 C C . MET A 1 119 ? -1.148 -12.991 -4.095 1.00 94.38 119 MET A C 1
ATOM 938 O O . MET A 1 119 ? -1.849 -13.461 -3.192 1.00 94.38 119 MET A O 1
ATOM 942 N N . VAL A 1 120 ? -1.070 -11.687 -4.333 1.00 95.38 120 VAL A N 1
ATOM 943 C CA . VAL A 1 120 ? -1.702 -10.668 -3.493 1.00 95.38 120 VAL A CA 1
ATOM 944 C C . VAL A 1 120 ? -2.411 -9.607 -4.321 1.00 95.38 120 VAL A C 1
ATOM 946 O O . VAL A 1 120 ? -2.022 -9.308 -5.449 1.00 95.38 120 VAL A O 1
ATOM 949 N N . ASP A 1 121 ? -3.429 -9.011 -3.718 1.00 95.06 121 ASP A N 1
ATOM 950 C CA . ASP A 1 121 ? -4.024 -7.762 -4.166 1.00 95.06 121 ASP A CA 1
ATOM 951 C C . ASP A 1 121 ? -3.438 -6.634 -3.311 1.00 95.06 121 ASP A C 1
ATOM 953 O O . ASP A 1 121 ? -3.299 -6.779 -2.093 1.00 95.06 121 ASP A O 1
ATOM 957 N N . VAL A 1 122 ? -3.056 -5.529 -3.946 1.00 95.44 122 VAL A N 1
ATOM 958 C CA . VAL A 1 122 ? -2.306 -4.441 -3.313 1.00 95.44 122 VAL A CA 1
ATOM 959 C C . VAL A 1 122 ? -2.992 -3.116 -3.595 1.00 95.44 122 VAL A C 1
ATOM 961 O O . VAL A 1 122 ? -3.199 -2.751 -4.755 1.00 95.44 122 VAL A O 1
ATOM 964 N N . VAL A 1 123 ? -3.290 -2.381 -2.528 1.00 96.00 123 VAL A N 1
ATOM 965 C CA . VAL A 1 123 ? -3.791 -1.008 -2.568 1.00 96.00 123 VAL A CA 1
ATOM 966 C C . VAL A 1 123 ? -2.638 -0.064 -2.249 1.00 96.00 123 VAL A C 1
ATOM 968 O O . VAL A 1 123 ? -1.980 -0.211 -1.217 1.00 96.00 123 VAL A O 1
ATOM 971 N N . TYR A 1 124 ? -2.356 0.899 -3.126 1.00 95.56 124 TYR A N 1
ATOM 972 C CA . TYR A 1 124 ? -1.179 1.754 -2.991 1.00 95.56 124 TYR A CA 1
ATOM 973 C C . TYR A 1 124 ? -1.358 3.165 -3.557 1.00 95.56 124 TYR A C 1
ATOM 975 O O . TYR A 1 124 ? -2.195 3.429 -4.418 1.00 95.56 124 TYR A O 1
ATOM 983 N N . LYS A 1 125 ? -0.499 4.074 -3.096 1.00 93.88 125 LYS A N 1
ATOM 984 C CA . LYS A 1 125 ? -0.304 5.422 -3.642 1.00 93.88 125 LYS A CA 1
ATOM 985 C C . LYS A 1 125 ? 1.028 5.501 -4.375 1.00 93.88 125 LYS A C 1
ATOM 987 O O . LYS A 1 125 ? 2.010 4.872 -3.976 1.00 93.88 125 LYS A O 1
ATOM 992 N N . ILE A 1 126 ? 1.080 6.303 -5.433 1.00 92.50 126 ILE A N 1
ATOM 993 C CA . ILE A 1 126 ? 2.293 6.508 -6.233 1.00 92.50 126 ILE A CA 1
ATOM 994 C C . ILE A 1 126 ? 3.037 7.728 -5.690 1.00 92.50 126 ILE A C 1
ATOM 996 O O . ILE A 1 126 ? 2.477 8.823 -5.645 1.00 92.50 126 ILE A O 1
ATOM 1000 N N . LYS A 1 127 ? 4.310 7.565 -5.312 1.00 86.88 127 LYS A N 1
ATOM 1001 C CA . LYS A 1 127 ? 5.189 8.689 -4.969 1.00 86.88 127 LYS A CA 1
ATOM 1002 C C . LYS A 1 127 ? 6.446 8.705 -5.826 1.00 86.88 127 LYS A C 1
ATOM 1004 O O . LYS A 1 127 ? 7.097 7.689 -6.047 1.00 86.88 127 LYS A O 1
ATOM 1009 N N . GLU A 1 128 ? 6.818 9.902 -6.261 1.00 81.06 128 GLU A N 1
ATOM 1010 C CA . GLU A 1 128 ? 8.143 10.160 -6.815 1.00 81.06 128 GLU A CA 1
ATOM 1011 C C . GLU A 1 128 ? 9.151 10.327 -5.680 1.00 81.06 128 GLU A C 1
ATOM 1013 O O . GLU A 1 128 ? 8.996 11.192 -4.815 1.00 81.06 128 GLU A O 1
ATOM 1018 N N . SER A 1 129 ? 10.209 9.524 -5.714 1.00 76.19 129 SER A N 1
ATOM 1019 C CA . SER A 1 129 ? 11.396 9.702 -4.891 1.00 76.19 129 SER A CA 1
ATOM 1020 C C . SER A 1 129 ? 12.603 10.032 -5.769 1.00 76.19 129 SER A C 1
ATOM 1022 O O . SER A 1 129 ? 12.676 9.690 -6.954 1.00 76.19 129 SER A O 1
ATOM 1024 N N . GLN A 1 130 ? 13.562 10.753 -5.193 1.00 69.31 130 GLN A N 1
ATOM 1025 C CA . GLN A 1 130 ? 14.847 11.020 -5.831 1.00 69.31 130 GLN A CA 1
ATOM 1026 C C . GLN A 1 130 ? 15.921 10.281 -5.046 1.00 69.31 130 GLN A C 1
ATOM 1028 O O . GLN A 1 130 ? 16.171 10.596 -3.884 1.00 69.31 130 GLN A O 1
ATOM 1033 N N . TYR A 1 131 ? 16.558 9.301 -5.682 1.00 59.03 131 TYR A N 1
ATOM 1034 C CA . TYR A 1 131 ? 17.680 8.574 -5.097 1.00 59.03 131 TYR A CA 1
ATOM 1035 C C . TYR A 1 131 ? 18.884 8.683 -6.033 1.00 59.03 131 TYR A C 1
ATOM 1037 O O . TYR A 1 131 ? 18.815 8.274 -7.191 1.00 59.03 131 TYR A O 1
ATOM 1045 N N . ASN A 1 132 ? 19.981 9.276 -5.547 1.00 55.19 132 ASN A N 1
ATOM 1046 C CA . ASN A 1 132 ? 21.203 9.544 -6.322 1.00 55.19 132 ASN A CA 1
ATOM 1047 C C . ASN A 1 132 ? 20.966 10.280 -7.660 1.00 55.19 132 ASN A C 1
ATOM 1049 O O . ASN A 1 132 ? 21.590 9.962 -8.668 1.00 55.19 132 ASN A O 1
ATOM 1053 N N . GLY A 1 133 ? 20.046 11.250 -7.689 1.00 66.06 133 GLY A N 1
ATOM 1054 C CA . GLY A 1 133 ? 19.748 12.047 -8.888 1.00 66.06 133 GLY A CA 1
ATOM 1055 C C . GLY A 1 133 ? 18.879 11.344 -9.937 1.00 66.06 133 GLY A C 1
ATOM 1056 O O . GLY A 1 133 ? 18.415 11.997 -10.868 1.00 66.06 133 GLY A O 1
ATOM 1057 N N . ASN A 1 134 ? 18.580 10.052 -9.763 1.00 68.19 134 ASN A N 1
ATOM 1058 C CA . ASN A 1 134 ? 17.624 9.335 -10.598 1.00 68.19 134 ASN A CA 1
ATOM 1059 C C . ASN A 1 134 ? 16.227 9.408 -9.973 1.00 68.19 134 ASN A C 1
ATOM 1061 O O . ASN A 1 134 ? 16.037 9.092 -8.794 1.00 68.19 134 ASN A O 1
ATOM 1065 N N . LYS A 1 135 ? 15.239 9.818 -10.775 1.00 67.94 135 LYS A N 1
ATOM 1066 C CA . LYS A 1 135 ? 13.828 9.749 -10.388 1.00 67.94 135 LYS A CA 1
ATOM 1067 C C . LYS A 1 135 ? 13.398 8.291 -10.358 1.00 67.94 135 LYS A C 1
ATOM 1069 O O . LYS A 1 135 ? 13.514 7.590 -11.363 1.00 67.94 135 LYS A O 1
ATOM 1074 N N . LYS A 1 136 ? 12.892 7.849 -9.216 1.00 77.81 136 LYS A N 1
ATOM 1075 C CA . LYS A 1 136 ? 12.328 6.518 -9.034 1.00 77.81 136 LYS A CA 1
ATOM 1076 C C . LYS A 1 136 ? 10.891 6.659 -8.554 1.00 77.81 136 LYS A C 1
ATOM 1078 O O . LYS A 1 136 ? 10.557 7.583 -7.819 1.00 77.81 136 LYS A O 1
ATOM 1083 N N . LEU A 1 137 ? 10.039 5.752 -9.009 1.00 84.50 137 LEU A N 1
ATOM 1084 C CA . LEU A 1 137 ? 8.697 5.618 -8.465 1.00 84.50 137 LEU A CA 1
ATOM 1085 C C . LEU A 1 137 ? 8.768 4.640 -7.306 1.00 84.50 137 LEU A C 1
ATOM 1087 O O . LEU A 1 137 ? 9.232 3.509 -7.476 1.00 84.50 137 LEU A O 1
ATOM 1091 N N . ASP A 1 138 ? 8.320 5.093 -6.146 1.00 86.62 138 ASP A N 1
ATOM 1092 C CA . ASP A 1 138 ? 8.104 4.250 -4.986 1.00 86.62 138 ASP A CA 1
ATOM 1093 C C . ASP A 1 138 ? 6.600 4.170 -4.727 1.00 86.62 138 ASP A C 1
ATOM 1095 O O . ASP A 1 138 ? 5.891 5.181 -4.702 1.00 86.62 138 ASP A O 1
ATOM 1099 N N . LEU A 1 139 ? 6.105 2.946 -4.557 1.00 93.81 139 LEU A N 1
ATOM 1100 C CA . LEU A 1 139 ? 4.697 2.695 -4.272 1.00 93.81 139 LEU A CA 1
ATOM 1101 C C . LEU A 1 139 ? 4.521 2.524 -2.769 1.00 93.81 139 LEU A C 1
ATOM 1103 O O . LEU A 1 139 ? 5.177 1.681 -2.153 1.00 93.81 139 LEU A O 1
ATOM 1107 N N . ILE A 1 140 ? 3.652 3.333 -2.176 1.00 94.94 140 ILE A N 1
ATOM 1108 C CA . ILE A 1 140 ? 3.318 3.232 -0.757 1.00 94.94 140 ILE A CA 1
ATOM 1109 C C . ILE A 1 140 ? 2.069 2.382 -0.636 1.00 94.94 140 ILE A C 1
ATOM 1111 O O . ILE A 1 140 ? 1.005 2.800 -1.078 1.00 94.94 140 ILE A O 1
ATOM 1115 N N . ILE A 1 141 ? 2.216 1.201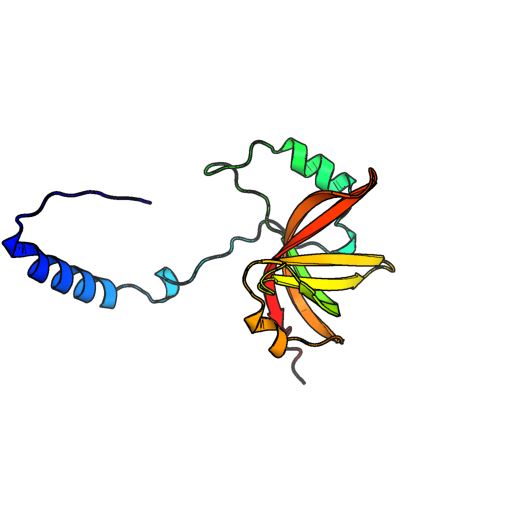 -0.052 1.00 95.38 141 ILE A N 1
ATOM 1116 C CA . ILE A 1 141 ? 1.118 0.273 0.193 1.00 95.38 141 ILE A CA 1
ATOM 1117 C C . ILE A 1 141 ? 0.321 0.778 1.394 1.00 95.38 141 ILE A C 1
ATOM 1119 O O . ILE A 1 141 ? 0.882 0.966 2.475 1.00 95.38 141 ILE A O 1
ATOM 1123 N N . GLU A 1 142 ? -0.975 0.978 1.185 1.00 94.12 142 GLU A N 1
ATOM 1124 C CA . GLU A 1 142 ? -1.946 1.281 2.239 1.0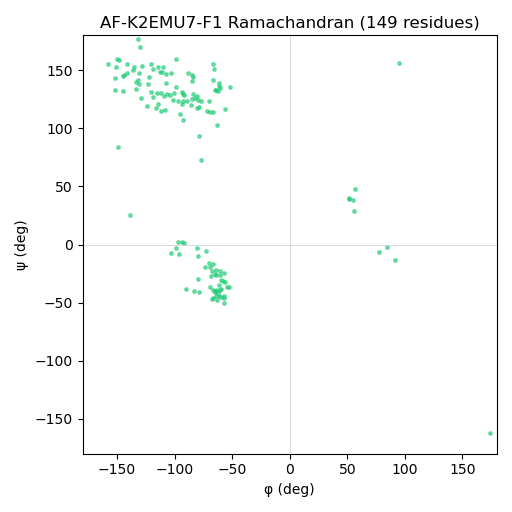0 94.12 142 GLU A CA 1
ATOM 1125 C C . GLU A 1 142 ? -2.548 -0.017 2.788 1.00 94.12 142 GLU A C 1
ATOM 1127 O O . GLU A 1 142 ? -2.711 -0.152 3.998 1.00 94.12 142 GLU A O 1
ATOM 1132 N N . ASP A 1 143 ? -2.804 -0.993 1.909 1.00 93.25 143 ASP A N 1
ATOM 1133 C CA . ASP A 1 143 ? -3.322 -2.304 2.291 1.00 93.25 143 ASP A CA 1
ATOM 1134 C C . ASP A 1 143 ? -2.884 -3.408 1.318 1.00 93.25 143 ASP A C 1
ATOM 1136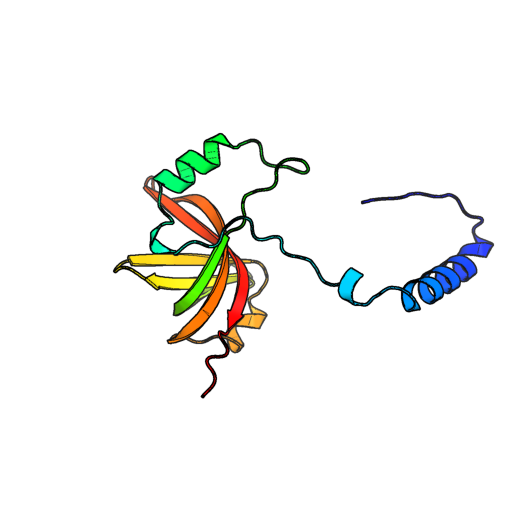 O O . ASP A 1 143 ? -2.600 -3.165 0.140 1.00 93.25 143 ASP A O 1
ATOM 1140 N N . ILE A 1 144 ? -2.802 -4.634 1.827 1.00 93.75 144 ILE A N 1
ATOM 1141 C CA . ILE A 1 144 ? -2.388 -5.819 1.082 1.00 93.75 144 ILE A CA 1
ATOM 1142 C C . ILE A 1 144 ? -3.168 -7.035 1.564 1.00 93.75 144 ILE A C 1
ATOM 1144 O O . ILE A 1 144 ? -3.245 -7.328 2.755 1.00 93.75 144 ILE A O 1
ATOM 1148 N N . ARG A 1 145 ? -3.702 -7.800 0.615 1.00 93.25 145 ARG A N 1
ATOM 1149 C CA . ARG A 1 145 ? -4.498 -8.992 0.903 1.00 93.25 145 ARG A CA 1
ATOM 1150 C C . ARG A 1 145 ? -4.010 -10.164 0.075 1.00 93.25 145 ARG A C 1
ATOM 1152 O O . ARG A 1 145 ? -3.766 -10.024 -1.118 1.00 93.25 145 ARG A O 1
ATOM 1159 N N . LYS A 1 146 ? -3.928 -11.353 0.675 1.00 92.12 146 LYS A N 1
ATOM 1160 C CA . LYS A 1 146 ? -3.710 -12.581 -0.101 1.00 92.12 146 LYS A CA 1
ATOM 1161 C C . LYS A 1 146 ? -4.884 -12.850 -1.023 1.00 92.12 146 LYS A C 1
ATOM 1163 O O . LYS A 1 146 ? -6.035 -12.857 -0.584 1.00 92.12 146 LYS A O 1
ATOM 1168 N N . ASN A 1 147 ? -4.580 -13.152 -2.275 1.00 84.62 147 ASN A N 1
ATOM 1169 C CA . ASN A 1 147 ? -5.586 -13.660 -3.179 1.00 84.62 147 ASN A CA 1
ATOM 1170 C C . ASN A 1 147 ? -5.914 -15.098 -2.749 1.00 84.62 147 ASN A C 1
ATOM 1172 O O . ASN A 1 147 ? -5.051 -15.980 -2.762 1.00 84.62 147 ASN A O 1
ATOM 1176 N N . LYS A 1 148 ? -7.148 -15.334 -2.292 1.00 59.31 148 LYS A N 1
ATOM 1177 C CA . LYS A 1 148 ? -7.647 -16.688 -2.035 1.00 59.31 148 LYS A CA 1
ATOM 1178 C C . LYS A 1 148 ? -7.991 -17.320 -3.380 1.00 59.31 148 LYS A C 1
ATOM 1180 O O . LYS A 1 148 ? -9.164 -17.481 -3.703 1.00 59.31 148 LYS A O 1
ATOM 1185 N N . SER A 1 149 ? -6.977 -17.688 -4.156 1.00 47.00 149 SER A N 1
ATOM 1186 C CA . SER A 1 149 ? -7.179 -18.607 -5.270 1.00 47.00 149 SER A CA 1
ATOM 1187 C C . SER A 1 149 ? -7.645 -19.930 -4.676 1.00 47.00 149 SER A C 1
ATOM 1189 O O . SER A 1 149 ? -6.872 -20.653 -4.048 1.00 47.00 149 SER A O 1
ATOM 1191 N N . SER A 1 150 ? -8.945 -20.180 -4.793 1.00 35.97 150 SER A N 1
ATOM 1192 C CA . SER A 1 150 ? -9.593 -21.428 -4.417 1.00 35.97 150 SER A CA 1
ATOM 1193 C C . SER A 1 150 ? -8.906 -22.566 -5.173 1.00 35.97 150 SER A C 1
ATOM 1195 O O . SER A 1 150 ? -8.903 -22.570 -6.403 1.00 35.97 150 SER A O 1
ATOM 1197 N N . CYS A 1 151 ? -8.281 -23.484 -4.440 1.00 31.55 151 CYS A N 1
ATOM 1198 C CA . CYS A 1 151 ? -8.163 -24.870 -4.880 1.00 31.55 151 CYS A CA 1
ATOM 1199 C C . CYS A 1 151 ? -9.347 -25.629 -4.288 1.00 31.55 151 CYS A C 1
ATOM 1201 O O . CYS A 1 151 ? -9.673 -25.342 -3.111 1.00 31.55 151 CYS A O 1
#

Mean predicted aligned error: 8.72 Å

pLDDT: mean 86.48, std 11.34, range [31.55, 96.0]

Solvent-accessible surface area (backbone atoms only — not comparable to full-atom values): 9173 Å² total; per-residue (Å²): 140,87,86,86,85,88,76,63,78,88,46,49,68,58,49,51,54,50,51,56,59,54,53,72,76,50,64,71,73,80,75,54,86,82,82,79,68,75,44,78,47,63,70,75,68,70,44,73,66,54,52,55,57,57,57,69,65,55,75,66,47,99,92,36,68,77,72,28,33,35,30,70,76,41,38,31,65,40,72,46,74,35,69,97,83,48,38,19,32,36,40,29,35,59,51,94,93,42,77,48,51,31,39,29,75,81,44,34,83,54,55,82,78,58,56,64,70,43,42,25,31,40,32,31,33,84,39,84,44,76,58,94,86,41,80,41,75,40,33,40,43,80,45,77,43,76,56,82,76,81,125

Nearest PDB structures (foldseek):
  7uy5-assembly1_J  TM=6.485E-01  e=1.144E-04  Tetrahymena thermophila
  1x3f-assembly1_B-2  TM=6.799E-01  e=3.700E-04  Mycolicibacterium smegmatis
  7uy7-assembly1_B  TM=6.057E-01  e=5.262E-04  Tetrahymena thermophila
  8txr-assembly1_A  TM=5.566E-01  e=8.924E-04  Escherichia coli
  8txr-assembly1_D  TM=5.716E-01  e=1.805E-03  Escherichia coli

Foldseek 3Di:
DDDDDDDDPVCPVVVVVVVVVVVVPDDPVVVDDDDDAPEEDAVVPPDPVVVVVQVVQDDADPVHHFHKYKYFFWFFQDKDQDDPVSQKIWTWTDDPNDIAIEIEGRHSVCVVVDDGGFTKMFMWGWDWDADPNDTDIYTYTPDMDTDCPDD

Secondary structure (DSSP, 8-state):
--------GGGHHHHHHHHHHHHTTS-GGGGS------EE--GGG--HHHHHHHHTTPPPBTTBPPP-EEEEEEEEEEEEEESTTS-EEEEEEEETTEEEEEEETT-GGGGGT--TT-EEEEEEEEEEEEETTEEEEEEEEEEEEE-----

Radius of gyration: 20.52 Å; Cα contacts (8 Å, |Δi|>4): 229; chains: 1; bounding box: 48×46×56 Å

Sequence (151 aa):
MAAGFTILQNNIQLLEQRLVEFTKNLAEELFEPILEIDLKIPITEVNTQLSAELTKLKPFGVGNREPVFLTENLGIASMNIVGREKTHLSFRFYAGGMYFGCIMFNKAELASEFKPGDMVDVVYKIKESQYNGNKKLDLIIEDIRKNKSSC